Protein AF-A0A7R9FU48-F1 (afdb_monomer_lite)

InterPro domains:
  IPR013881 Pre-mRNA-splicing factor 3 domain [PF08572] (75-166)
  IPR027104 U4/U6 small nuclear ribonucleoprotein Prp3 [PTHR14212] (12-165)

Sequence (167 aa):
TQLQSRFGEGPAMPKEPVQQLILDEHGRTLDLSGKEVTLVQHMPELKANIRAKKREQFTKKLHDKSGESSAEAAFYDSRIGARNPLRQHRGFHFHEKGKFQQMAAQMRMKAQLERVQSEIAQLARKTGISSSAGLATITMKKGEQAKVLDIIPDVEWWDTRILTAQQ

pLDDT: mean 73.19, std 14.6, range [41.69, 97.56]

Foldseek 3Di:
DDDDDDDDDDDDDPPDPDQDWDADPVRFTAGPVRDGDDDPDDDDDDVVVVVVVVVVVVVVVVVVVVVPPDPVVVPDDPVPPPPPPPDPDDDDDDDPPCPVVVVVVVVVVVVVVVVVLVVLCVVCVVVVVNVVSVVVVVVVVCPVVVVVVVPPDPDDPVCVVVVVVVD

Structure (mmCIF, N/CA/C/O backbone):
data_AF-A0A7R9FU48-F1
#
_entry.id   AF-A0A7R9FU48-F1
#
loop_
_atom_site.group_PDB
_atom_site.id
_atom_site.type_symbol
_atom_site.label_atom_id
_atom_site.label_alt_id
_atom_site.label_comp_id
_atom_site.label_asym_id
_atom_site.label_entity_id
_atom_site.label_seq_id
_atom_site.pdbx_PDB_ins_code
_atom_site.Cartn_x
_atom_site.Cartn_y
_atom_site.Cartn_z
_atom_site.occupancy
_atom_site.B_iso_or_equiv
_atom_site.auth_seq_id
_atom_site.auth_comp_id
_atom_site.auth_asym_id
_atom_site.auth_atom_id
_atom_site.pdbx_PDB_model_num
ATOM 1 N N . THR A 1 1 ? 0.199 42.367 14.669 1.00 45.06 1 THR A N 1
ATOM 2 C CA . THR A 1 1 ? -0.735 41.239 14.870 1.00 45.06 1 THR A CA 1
ATOM 3 C C . THR A 1 1 ? 0.056 40.036 15.340 1.00 45.06 1 THR A C 1
ATOM 5 O O . THR A 1 1 ? 0.729 39.419 14.529 1.00 45.06 1 THR A O 1
ATOM 8 N N . GLN A 1 2 ? 0.092 39.771 16.648 1.00 41.69 2 GLN A N 1
ATOM 9 C CA . GLN A 1 2 ? 0.940 38.731 17.241 1.00 41.69 2 GLN A CA 1
ATOM 10 C C . GLN A 1 2 ? 0.046 37.612 17.791 1.00 41.69 2 GLN A C 1
ATOM 12 O O . GLN A 1 2 ? -0.731 37.831 18.715 1.00 41.69 2 GLN A O 1
ATOM 17 N N . LEU A 1 3 ? 0.111 36.436 17.165 1.00 47.25 3 LEU A N 1
ATOM 18 C CA . LEU A 1 3 ? -0.638 35.238 17.548 1.00 47.25 3 LEU A CA 1
ATOM 19 C C . LEU A 1 3 ? 0.108 34.515 18.674 1.00 47.25 3 LEU A C 1
ATOM 21 O O . LEU A 1 3 ? 1.165 33.929 18.452 1.00 47.25 3 LEU A O 1
ATOM 25 N N . GLN A 1 4 ? -0.443 34.566 19.887 1.00 50.50 4 GLN A N 1
ATOM 26 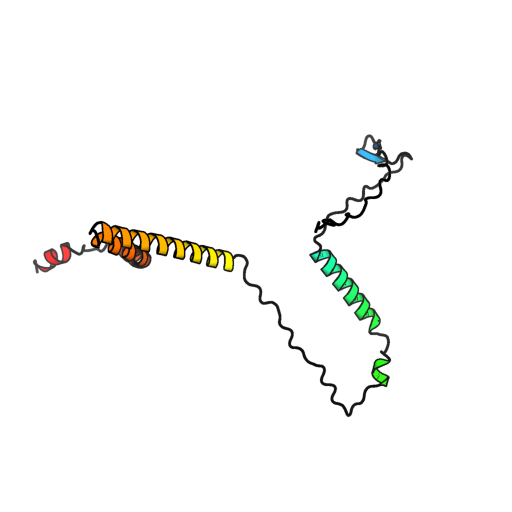C CA . GLN A 1 4 ? 0.020 33.752 21.007 1.00 50.50 4 GLN A CA 1
ATOM 27 C C . GLN A 1 4 ? -0.527 32.327 20.877 1.00 50.50 4 GLN A C 1
ATOM 29 O O . GLN A 1 4 ? -1.733 32.086 20.881 1.00 50.50 4 GLN A O 1
ATOM 34 N N . SER A 1 5 ? 0.402 31.386 20.770 1.00 53.38 5 SER A N 1
ATOM 35 C CA . SER A 1 5 ? 0.180 29.946 20.792 1.00 53.38 5 SER A CA 1
ATOM 36 C C . SER A 1 5 ? -0.235 29.497 22.200 1.00 53.38 5 SER A C 1
ATOM 38 O O . SER A 1 5 ? 0.587 29.472 23.117 1.00 53.38 5 SER A O 1
ATOM 40 N N . ARG A 1 6 ? -1.501 29.103 22.369 1.00 55.81 6 ARG A N 1
ATOM 41 C CA . ARG A 1 6 ? -1.985 28.390 23.558 1.00 55.81 6 ARG A CA 1
ATOM 42 C C . ARG A 1 6 ? -1.774 26.887 23.376 1.00 55.81 6 ARG A C 1
ATOM 44 O O . ARG A 1 6 ? -2.654 26.199 22.866 1.00 55.81 6 ARG A O 1
ATOM 51 N N . PHE A 1 7 ? -0.621 26.374 23.798 1.00 46.06 7 PHE A N 1
ATOM 52 C CA . PHE A 1 7 ? -0.489 24.942 24.063 1.00 46.06 7 PHE A CA 1
ATOM 53 C C . PHE A 1 7 ? -1.122 24.644 25.423 1.00 46.06 7 PHE A C 1
ATOM 55 O O . PHE A 1 7 ? -0.793 25.280 26.422 1.00 46.06 7 PHE A O 1
ATOM 62 N N . GLY A 1 8 ? -2.094 23.732 25.420 1.00 46.81 8 GLY A N 1
ATOM 63 C CA . GLY A 1 8 ? -2.827 23.308 26.605 1.00 46.81 8 GLY A CA 1
ATOM 64 C C . GLY A 1 8 ? -1.914 22.624 27.617 1.00 46.81 8 GLY A C 1
ATOM 65 O O . GLY A 1 8 ? -1.154 21.719 27.281 1.00 46.81 8 GLY A O 1
ATOM 66 N N . GLU A 1 9 ? -2.023 23.081 28.855 1.00 49.34 9 GLU A N 1
ATOM 67 C CA . GLU A 1 9 ? -1.417 22.504 30.045 1.00 49.34 9 GLU A 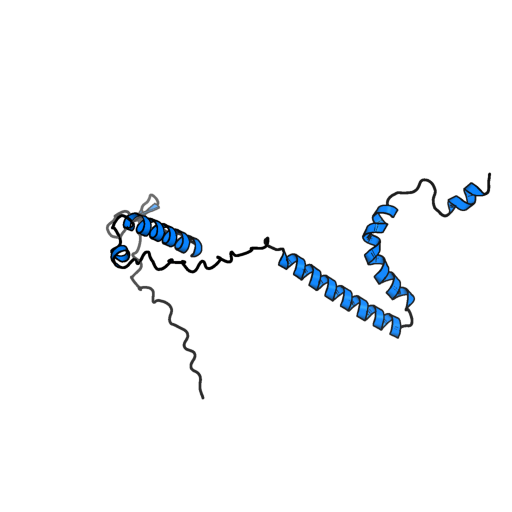CA 1
ATOM 68 C C . GLU A 1 9 ? -1.985 21.091 30.258 1.00 49.34 9 GLU A C 1
ATOM 70 O O . GLU A 1 9 ? -3.198 20.897 30.375 1.00 49.34 9 GLU A O 1
ATOM 75 N N . GLY A 1 10 ? -1.114 20.079 30.209 1.00 54.84 10 GLY A N 1
ATOM 76 C CA . GLY A 1 10 ? -1.480 18.706 30.558 1.00 54.84 10 GLY A CA 1
ATOM 77 C C . GLY A 1 10 ? -1.872 18.604 32.038 1.00 54.84 10 GLY A C 1
ATOM 78 O O . GLY A 1 10 ? -1.499 19.472 32.826 1.00 54.84 10 GLY A O 1
ATOM 79 N N . PRO A 1 11 ? -2.621 17.564 32.446 1.00 57.06 11 PRO A N 1
ATOM 80 C CA . PRO A 1 11 ? -3.070 17.431 33.826 1.00 57.06 11 PRO A CA 1
ATOM 81 C C . PRO A 1 11 ? -1.870 17.391 34.780 1.00 57.06 11 PRO A C 1
ATOM 83 O O . PRO A 1 11 ? -0.988 16.539 34.651 1.00 57.06 11 PRO A O 1
ATOM 86 N N . ALA A 1 12 ? -1.845 18.329 35.727 1.00 56.16 12 ALA A N 1
ATOM 87 C CA . ALA A 1 12 ? -0.859 18.382 36.793 1.00 56.16 12 ALA A CA 1
ATOM 88 C C . ALA A 1 12 ? -0.937 17.100 37.637 1.00 56.16 12 ALA A C 1
ATOM 90 O O . ALA A 1 12 ? -1.965 16.803 38.246 1.00 56.16 12 ALA A O 1
ATOM 91 N N . MET A 1 13 ? 0.153 16.333 37.657 1.00 56.69 13 MET A N 1
ATOM 92 C CA . MET A 1 13 ? 0.297 15.185 38.550 1.00 56.69 13 MET A CA 1
ATOM 93 C C . MET A 1 13 ? 0.393 15.695 39.999 1.00 56.69 13 MET A C 1
ATOM 95 O O . MET A 1 13 ? 1.186 16.611 40.248 1.00 56.69 13 MET A O 1
ATOM 99 N N . PRO A 1 14 ? -0.362 15.131 40.959 1.00 55.22 14 PRO A N 1
ATOM 100 C CA . PRO A 1 14 ? -0.185 15.461 42.366 1.00 55.22 14 PRO A CA 1
ATOM 101 C C . PRO A 1 14 ? 1.242 15.088 42.792 1.00 55.22 14 PRO A C 1
ATOM 103 O O . PRO A 1 14 ? 1.661 13.939 42.675 1.00 55.22 14 PRO A O 1
ATOM 106 N N . LYS A 1 15 ? 2.009 16.085 43.248 1.00 55.94 15 LYS A N 1
ATOM 107 C CA . LYS A 1 15 ? 3.349 15.914 43.828 1.00 55.94 15 LYS A CA 1
ATOM 108 C C . LYS A 1 15 ? 3.226 15.459 45.283 1.00 55.94 15 LYS A C 1
ATOM 110 O O . LYS A 1 15 ? 3.670 16.159 46.190 1.00 55.94 15 LYS A O 1
ATOM 115 N N . GLU A 1 16 ? 2.575 14.326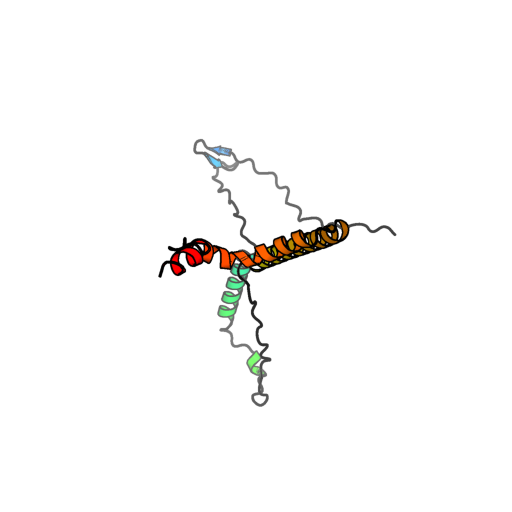 45.515 1.00 58.38 16 GLU A N 1
ATOM 116 C CA . GLU A 1 16 ? 2.672 13.676 46.819 1.00 58.38 16 GLU A CA 1
ATOM 117 C C . GLU A 1 16 ? 4.101 13.133 46.980 1.00 58.38 16 GLU A C 1
ATOM 119 O O . GLU A 1 16 ? 4.667 12.608 46.012 1.00 58.38 16 GLU A O 1
ATOM 124 N N . PRO A 1 17 ? 4.740 13.318 48.150 1.00 57.78 17 PRO A N 1
ATOM 125 C CA . PRO A 1 17 ? 6.076 12.794 48.381 1.00 57.78 17 PRO A CA 1
ATOM 126 C C . PRO A 1 17 ? 6.037 11.277 48.204 1.00 57.78 17 PRO A C 1
ATOM 128 O O . PRO A 1 17 ? 5.230 10.597 48.834 1.00 57.78 17 PRO A O 1
ATOM 131 N N . VAL A 1 18 ? 6.895 10.755 47.324 1.00 57.31 18 VAL A N 1
ATOM 132 C CA . VAL A 1 18 ? 7.032 9.312 47.114 1.00 57.31 18 VAL A CA 1
ATOM 133 C C . VAL A 1 18 ? 7.367 8.662 48.455 1.00 57.31 18 VAL A C 1
ATOM 135 O O . VAL A 1 18 ? 8.416 8.922 49.045 1.00 57.31 18 VAL A O 1
ATOM 138 N N . GLN A 1 19 ? 6.426 7.876 48.972 1.00 62.41 19 GLN A N 1
ATOM 139 C CA . GLN A 1 19 ? 6.570 7.196 50.250 1.00 62.41 19 GLN A CA 1
ATOM 140 C C . GLN A 1 19 ? 7.760 6.236 50.133 1.00 62.41 19 GLN A C 1
ATOM 142 O O . GLN A 1 19 ? 7.811 5.414 49.218 1.00 62.41 19 GLN A O 1
ATOM 147 N N . GLN A 1 20 ? 8.768 6.406 50.990 1.00 61.59 20 GLN A N 1
ATOM 148 C CA . GLN A 1 20 ? 9.985 5.597 50.953 1.00 61.59 20 GLN A CA 1
ATOM 149 C C . GLN A 1 20 ? 9.629 4.155 51.336 1.00 61.59 20 GLN A C 1
ATOM 151 O O . GLN A 1 20 ? 9.299 3.890 52.489 1.00 61.59 20 GLN A O 1
ATOM 156 N N . LEU A 1 21 ? 9.660 3.238 50.365 1.00 67.19 21 LEU A N 1
ATOM 157 C CA . LEU A 1 21 ? 9.407 1.815 50.596 1.00 67.19 21 L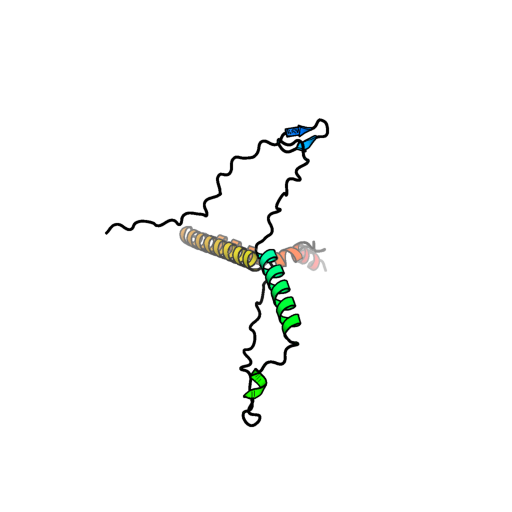EU A CA 1
ATOM 158 C C . LEU A 1 21 ? 10.686 1.135 51.096 1.00 67.19 21 LEU A C 1
ATOM 160 O O . LEU A 1 21 ? 11.748 1.292 50.494 1.00 67.19 21 LEU A O 1
ATOM 164 N N . ILE A 1 22 ? 10.574 0.358 52.171 1.00 68.50 22 ILE A N 1
ATOM 165 C CA . ILE A 1 22 ? 11.675 -0.426 52.746 1.00 68.50 22 ILE A CA 1
ATOM 166 C C . ILE A 1 22 ? 11.491 -1.883 52.304 1.00 68.50 22 ILE A C 1
ATOM 168 O O . ILE A 1 22 ? 10.380 -2.408 52.365 1.00 68.50 22 ILE A O 1
ATOM 172 N N . LEU A 1 23 ? 12.554 -2.537 51.827 1.00 67.69 23 LEU A N 1
ATOM 173 C CA . LEU A 1 23 ? 12.516 -3.957 51.460 1.00 67.69 23 LEU A CA 1
ATOM 174 C C . LEU A 1 23 ? 12.984 -4.820 52.640 1.00 67.69 23 LEU A C 1
ATOM 176 O O . LEU A 1 23 ? 14.053 -4.574 53.194 1.00 67.69 23 LEU A O 1
ATOM 180 N N . ASP A 1 24 ? 12.184 -5.825 52.998 1.00 71.44 24 ASP A N 1
ATOM 181 C CA . ASP A 1 24 ? 12.529 -6.873 53.975 1.00 71.44 24 ASP A CA 1
ATOM 182 C C . ASP A 1 24 ? 13.577 -7.859 53.402 1.00 71.44 24 ASP A C 1
ATOM 184 O O . ASP A 1 24 ? 13.763 -7.922 52.184 1.00 71.44 24 ASP A O 1
ATOM 188 N N . GLU A 1 25 ? 14.211 -8.692 54.240 1.00 77.38 25 GLU A N 1
ATOM 189 C CA . GLU A 1 25 ? 15.199 -9.723 53.833 1.00 77.38 25 GLU A CA 1
ATOM 190 C C . GLU A 1 25 ? 14.635 -10.729 52.809 1.00 77.38 25 GLU A C 1
ATOM 192 O O . GLU A 1 25 ? 15.370 -11.363 52.054 1.00 77.38 25 GLU A O 1
ATOM 197 N N . HIS A 1 26 ? 13.306 -10.827 52.740 1.00 74.38 26 HIS A N 1
ATOM 198 C CA . HIS A 1 26 ? 12.549 -11.665 51.810 1.00 74.38 26 HIS A CA 1
ATOM 199 C C . HIS A 1 26 ? 12.095 -10.913 50.539 1.00 74.38 26 HIS A C 1
ATOM 201 O O . HIS A 1 26 ? 11.299 -11.439 49.763 1.00 74.38 26 HIS A O 1
ATOM 207 N N . GLY A 1 27 ? 12.551 -9.672 50.326 1.00 71.19 27 GLY A N 1
ATOM 208 C CA . GLY A 1 27 ? 12.271 -8.875 49.125 1.00 71.19 27 GLY A CA 1
ATOM 209 C C . GLY A 1 27 ? 10.855 -8.292 49.036 1.00 71.19 27 GLY A C 1
ATOM 210 O O . GLY A 1 27 ? 10.427 -7.895 47.952 1.00 71.19 27 GLY A O 1
ATOM 211 N N . ARG A 1 28 ? 10.112 -8.237 50.149 1.00 73.75 28 ARG A N 1
ATOM 212 C CA . ARG A 1 28 ? 8.750 -7.674 50.210 1.00 73.75 28 ARG A CA 1
ATOM 213 C C . ARG A 1 28 ? 8.783 -6.179 50.517 1.00 73.75 28 ARG A C 1
ATOM 215 O O . ARG A 1 28 ? 9.585 -5.737 51.335 1.00 73.75 28 ARG A O 1
ATOM 222 N N . THR A 1 29 ? 7.896 -5.415 49.884 1.00 76.62 29 THR A N 1
ATOM 223 C CA . THR A 1 29 ? 7.761 -3.965 50.074 1.00 76.62 29 THR A CA 1
ATOM 224 C C . THR A 1 29 ? 6.957 -3.647 51.336 1.00 76.62 29 THR A C 1
ATOM 226 O O . THR A 1 29 ? 5.760 -3.929 51.399 1.00 76.62 29 THR A O 1
ATOM 229 N N . LEU A 1 30 ? 7.606 -3.046 52.336 1.00 75.12 30 LEU A N 1
ATOM 230 C CA . LEU A 1 30 ? 6.993 -2.583 53.582 1.00 75.12 30 LEU A CA 1
ATOM 231 C C . LEU A 1 30 ? 6.863 -1.048 53.594 1.00 75.12 30 LEU A C 1
ATOM 233 O O . LEU A 1 30 ? 7.745 -0.332 53.112 1.00 75.12 30 LEU A O 1
ATOM 237 N N . ASP A 1 31 ? 5.766 -0.543 54.161 1.00 74.12 31 ASP A N 1
ATOM 238 C CA . ASP A 1 31 ? 5.606 0.874 54.529 1.00 74.12 31 ASP A CA 1
ATOM 239 C C . ASP A 1 31 ? 6.482 1.227 55.751 1.00 74.12 31 ASP A C 1
ATOM 241 O O . ASP A 1 31 ? 6.936 0.339 56.474 1.00 74.12 31 ASP A O 1
ATOM 245 N N . LEU A 1 32 ? 6.641 2.517 56.063 1.00 73.00 32 LEU A N 1
ATOM 246 C CA . LEU A 1 32 ? 7.312 3.032 57.270 1.00 73.00 32 LEU A CA 1
ATOM 247 C C . LEU A 1 32 ? 6.723 2.464 58.579 1.00 73.00 32 LEU A C 1
ATOM 249 O O . LEU A 1 32 ? 7.391 2.436 59.608 1.00 73.00 32 LEU A O 1
ATOM 253 N N . SER A 1 33 ? 5.477 1.983 58.538 1.00 74.50 33 SER A N 1
ATOM 254 C CA . SER A 1 33 ? 4.798 1.283 59.636 1.00 74.50 33 SER A CA 1
ATOM 255 C C . SER A 1 33 ? 5.125 -0.225 59.718 1.00 74.50 33 SER A C 1
ATOM 257 O O . SER A 1 33 ? 4.519 -0.923 60.533 1.00 74.50 33 SER A O 1
ATOM 259 N N . GLY A 1 34 ? 6.005 -0.759 58.863 1.00 69.50 34 GLY A N 1
ATOM 260 C CA . GLY A 1 34 ? 6.352 -2.185 58.803 1.00 69.50 34 GLY A CA 1
ATOM 261 C C . GLY A 1 34 ? 5.249 -3.087 58.235 1.00 69.50 34 GLY A C 1
ATOM 262 O O . GLY A 1 34 ? 5.304 -4.304 58.395 1.00 69.50 34 GLY A O 1
ATOM 263 N N . LYS A 1 35 ? 4.223 -2.510 57.597 1.00 75.88 35 LYS A N 1
ATOM 264 C CA . LYS A 1 35 ? 3.115 -3.254 56.979 1.00 75.88 35 LYS A CA 1
ATOM 265 C C . LYS A 1 35 ? 3.398 -3.516 55.508 1.00 75.88 35 LYS A C 1
ATOM 267 O O . LYS A 1 35 ? 3.882 -2.632 54.809 1.00 75.88 35 LYS A O 1
ATOM 272 N N . GLU A 1 36 ? 3.053 -4.712 55.050 1.00 75.38 36 GLU A N 1
ATOM 273 C CA . GLU A 1 36 ? 3.204 -5.126 53.656 1.00 75.38 36 GLU A CA 1
ATOM 274 C C . GLU A 1 36 ? 2.296 -4.301 52.734 1.00 75.38 36 GLU A C 1
ATOM 276 O O . GLU A 1 36 ? 1.079 -4.251 52.920 1.00 75.38 36 GLU A O 1
ATOM 281 N N . VAL A 1 37 ? 2.900 -3.639 51.744 1.00 74.12 37 VAL A N 1
ATOM 282 C CA . VAL A 1 37 ? 2.199 -2.840 50.736 1.00 74.12 37 VAL A CA 1
ATOM 283 C C . VAL A 1 37 ? 2.309 -3.541 49.394 1.00 74.12 37 VAL A C 1
ATOM 285 O O . VAL A 1 37 ? 3.398 -3.677 48.839 1.00 74.12 37 VAL A O 1
ATOM 288 N N . THR A 1 38 ? 1.171 -3.943 48.831 1.00 73.88 38 THR A N 1
ATOM 289 C CA . THR A 1 38 ? 1.101 -4.446 47.456 1.00 73.88 38 THR A CA 1
ATOM 290 C C . THR A 1 38 ? 1.178 -3.275 46.480 1.00 73.88 38 THR A C 1
ATOM 292 O O . THR A 1 38 ? 0.225 -2.498 46.366 1.00 73.88 38 THR A O 1
ATOM 295 N N . LEU A 1 39 ? 2.289 -3.146 45.753 1.00 71.19 39 LEU A N 1
ATOM 296 C CA . LEU A 1 39 ? 2.413 -2.156 44.687 1.00 71.19 39 LEU A CA 1
ATOM 297 C C . LEU A 1 39 ? 1.467 -2.529 43.537 1.00 71.19 39 LEU A C 1
ATOM 299 O O . LEU A 1 39 ? 1.741 -3.444 42.761 1.00 71.19 39 LEU A O 1
ATOM 303 N N . VAL A 1 40 ? 0.329 -1.836 43.432 1.00 74.88 40 VAL A N 1
ATOM 304 C CA . VAL A 1 40 ? -0.641 -2.075 42.356 1.00 74.88 40 VAL A CA 1
ATOM 305 C C . VAL A 1 40 ? -0.043 -1.582 41.041 1.00 74.88 40 VAL A C 1
ATOM 307 O O . VAL A 1 40 ? -0.105 -0.401 40.702 1.00 74.88 40 VAL A O 1
ATOM 310 N N . GLN A 1 41 ? 0.553 -2.498 40.282 1.00 74.31 41 GLN A N 1
ATOM 311 C CA . GLN A 1 41 ? 1.072 -2.201 38.957 1.00 74.31 41 GLN A CA 1
ATOM 312 C C . GLN A 1 41 ? -0.094 -2.098 37.967 1.00 74.31 41 GLN A C 1
ATOM 314 O O . GLN A 1 41 ? -0.667 -3.099 37.536 1.00 74.31 41 GLN A O 1
ATOM 319 N N . HIS A 1 42 ? -0.457 -0.873 37.589 1.00 77.88 42 HIS A N 1
ATOM 320 C CA . HIS A 1 42 ? -1.477 -0.658 36.569 1.00 77.88 42 HIS A CA 1
ATOM 321 C C . HIS A 1 42 ? -0.912 -0.989 35.180 1.00 77.88 42 HIS A C 1
ATOM 323 O O . HIS A 1 42 ? -0.086 -0.256 34.633 1.00 77.88 42 HIS A O 1
ATOM 329 N N . MET A 1 43 ? -1.383 -2.080 34.577 1.00 78.75 43 MET A N 1
ATOM 330 C CA . MET A 1 43 ? -1.059 -2.414 33.190 1.00 78.75 43 MET A CA 1
ATOM 331 C C . MET A 1 43 ? -1.755 -1.428 32.235 1.00 78.75 43 MET A C 1
ATOM 333 O O . MET A 1 43 ? -2.960 -1.198 32.357 1.00 78.75 43 MET A O 1
ATOM 337 N N . PRO A 1 44 ? -1.043 -0.813 31.277 1.00 78.62 44 PRO A N 1
ATOM 338 C CA . PRO A 1 44 ? -1.677 0.053 30.294 1.00 78.62 44 PRO A CA 1
ATOM 339 C C . PRO A 1 44 ? -2.526 -0.777 29.319 1.00 78.62 44 PRO A C 1
ATOM 341 O O . PRO A 1 44 ? -2.005 -1.567 28.536 1.00 78.62 44 PRO A O 1
ATOM 344 N N . GLU A 1 45 ? -3.844 -0.574 29.332 1.00 82.94 45 GLU A N 1
ATOM 345 C CA . GLU A 1 45 ? -4.756 -1.153 28.340 1.00 82.94 45 GLU A CA 1
ATOM 346 C C . GLU A 1 45 ? -4.985 -0.192 27.160 1.00 82.94 45 GLU A C 1
ATOM 348 O O . GLU A 1 45 ? -5.072 1.030 27.324 1.00 82.94 45 GLU A O 1
ATOM 353 N N . LEU A 1 46 ? -5.151 -0.729 25.943 1.00 76.94 46 LEU A N 1
ATOM 354 C CA . LEU A 1 46 ? -5.544 0.086 24.790 1.00 76.94 46 LEU A CA 1
ATOM 355 C C . LEU A 1 46 ? -6.927 0.714 25.019 1.00 76.94 46 LEU A C 1
ATOM 357 O O . LEU A 1 46 ? -7.884 0.038 25.395 1.00 76.94 46 LEU A O 1
ATOM 361 N N . LYS A 1 47 ? -7.083 1.997 24.663 1.00 83.69 47 LYS A N 1
ATOM 362 C CA . LYS A 1 47 ? -8.369 2.726 24.752 1.00 83.69 47 LYS A CA 1
ATOM 363 C C . LYS A 1 47 ? -9.530 2.019 24.032 1.00 83.69 47 LYS A C 1
ATOM 365 O O . LYS A 1 47 ? -10.687 2.248 24.385 1.00 83.69 47 LYS A O 1
ATOM 370 N N . ALA A 1 48 ? -9.243 1.176 23.037 1.00 76.75 48 ALA A N 1
ATOM 371 C CA . ALA A 1 48 ? -10.231 0.322 22.378 1.00 76.75 48 ALA A CA 1
ATOM 372 C C . ALA A 1 48 ? -10.893 -0.665 23.360 1.00 76.75 48 ALA A C 1
ATOM 374 O O . ALA A 1 48 ? -12.120 -0.753 23.384 1.00 76.75 48 ALA A O 1
ATOM 375 N N . ASN A 1 49 ? -10.105 -1.307 24.227 1.00 79.69 49 ASN A N 1
ATOM 376 C CA . ASN A 1 49 ? -10.580 -2.259 25.234 1.00 79.69 49 ASN A CA 1
ATOM 377 C C . ASN A 1 49 ? -11.405 -1.546 26.313 1.00 79.69 49 ASN A C 1
ATOM 379 O O . ASN A 1 49 ? -12.499 -1.991 26.651 1.00 79.69 49 ASN A O 1
ATOM 383 N N . ILE A 1 50 ? -10.960 -0.363 26.754 1.00 83.50 50 ILE A N 1
ATOM 384 C CA . ILE A 1 50 ? -11.707 0.483 27.702 1.00 83.50 50 ILE A CA 1
ATOM 385 C C . ILE A 1 50 ? -13.080 0.870 27.124 1.00 83.50 50 ILE A C 1
ATOM 387 O O . ILE A 1 50 ? -14.099 0.808 27.815 1.00 83.50 50 ILE A O 1
ATOM 391 N N . ARG A 1 51 ? -13.138 1.248 25.838 1.00 80.06 51 ARG A N 1
ATOM 392 C CA . ARG A 1 51 ? -14.399 1.581 25.151 1.00 80.06 51 ARG A CA 1
ATOM 393 C C . ARG A 1 51 ? -15.300 0.360 24.963 1.00 80.06 51 ARG A C 1
ATOM 395 O O . ARG A 1 51 ? -16.514 0.510 25.079 1.00 80.06 51 ARG A O 1
ATOM 402 N N . ALA A 1 52 ? -14.736 -0.814 24.683 1.00 85.25 52 ALA A N 1
ATOM 403 C CA . ALA A 1 52 ? -15.486 -2.066 24.596 1.00 85.25 52 ALA A CA 1
ATOM 404 C C . ALA A 1 52 ? -16.110 -2.431 25.953 1.00 85.25 52 ALA A C 1
ATOM 406 O O . ALA A 1 52 ? -17.330 -2.545 26.044 1.00 85.25 52 ALA A O 1
ATOM 407 N N . LYS A 1 53 ? -15.309 -2.438 27.027 1.00 83.94 53 LYS A N 1
ATOM 408 C CA . LYS A 1 53 ? -15.763 -2.702 28.401 1.00 83.94 53 LYS A CA 1
ATOM 409 C C . LYS A 1 53 ? -16.829 -1.708 28.865 1.00 83.94 53 LYS A C 1
ATOM 411 O O . LYS A 1 53 ? -17.841 -2.103 29.437 1.00 83.94 53 LYS A O 1
ATOM 416 N N . LYS A 1 54 ? -16.661 -0.412 28.571 1.00 84.12 54 LYS A N 1
ATOM 417 C CA . LYS A 1 54 ? -17.668 0.614 28.897 1.00 84.12 54 LYS A CA 1
ATOM 418 C C . LYS A 1 54 ? -18.972 0.409 28.122 1.00 84.12 54 LYS A C 1
ATOM 420 O O . LYS A 1 54 ? -20.044 0.631 28.680 1.00 84.12 54 LYS A O 1
ATOM 425 N N . ARG A 1 55 ? -18.897 -0.024 26.857 1.00 82.19 55 ARG A N 1
ATOM 426 C CA . ARG A 1 55 ? -20.081 -0.347 26.049 1.00 82.19 55 ARG A CA 1
ATOM 427 C C . ARG A 1 55 ? -20.822 -1.552 26.619 1.00 82.19 55 ARG A C 1
ATOM 429 O O . ARG A 1 55 ? -22.027 -1.457 26.787 1.00 82.19 55 ARG A O 1
ATOM 436 N N . GLU A 1 56 ? -20.121 -2.622 26.980 1.00 78.50 56 GLU A N 1
ATOM 437 C CA . GLU A 1 56 ? -20.719 -3.811 27.608 1.00 78.50 56 GLU A CA 1
ATOM 438 C C . GLU A 1 56 ? -21.356 -3.508 28.969 1.00 78.50 56 GLU A C 1
ATOM 440 O O . GLU A 1 56 ? -22.441 -3.987 29.285 1.00 78.50 56 GLU A O 1
ATOM 445 N N . GLN A 1 57 ? -20.710 -2.674 29.785 1.00 81.25 57 GLN A N 1
ATOM 446 C CA . GLN A 1 57 ? -21.297 -2.218 31.046 1.00 81.25 57 GLN A CA 1
ATOM 447 C C . GLN A 1 57 ? -22.562 -1.384 30.811 1.00 81.25 57 GLN A C 1
ATOM 449 O O . GLN A 1 57 ? -23.520 -1.491 31.572 1.00 81.25 57 GLN A O 1
ATOM 454 N N . PHE A 1 58 ? -22.581 -0.557 29.764 1.00 74.19 58 PHE A N 1
ATOM 455 C CA . PHE A 1 58 ? -23.746 0.249 29.412 1.00 74.19 58 PHE A CA 1
ATOM 456 C C . PHE A 1 58 ? -24.894 -0.601 28.849 1.00 74.19 58 PHE A C 1
ATOM 458 O O . PHE A 1 58 ? -26.040 -0.392 29.235 1.00 74.19 58 PHE A O 1
ATOM 465 N N . THR A 1 59 ? -24.606 -1.596 28.003 1.00 73.62 59 THR A N 1
ATOM 466 C CA . THR A 1 59 ? -25.629 -2.517 27.483 1.00 73.62 59 THR A CA 1
ATOM 467 C C . THR A 1 59 ? -26.240 -3.362 28.595 1.00 73.62 59 THR A C 1
ATOM 469 O O . THR A 1 59 ? -27.460 -3.487 28.636 1.00 73.62 59 THR A O 1
ATOM 472 N N . LYS A 1 60 ? -25.431 -3.871 29.537 1.00 73.19 60 LYS A N 1
ATOM 473 C CA . LYS A 1 60 ? -25.932 -4.596 30.717 1.00 73.19 60 LYS A CA 1
ATOM 474 C C . LYS A 1 60 ? -26.860 -3.727 31.571 1.00 73.19 60 LYS A C 1
ATOM 476 O O . LYS A 1 60 ? -27.948 -4.170 31.911 1.00 73.19 60 LYS A O 1
ATOM 481 N N . LYS A 1 61 ? -26.482 -2.470 31.840 1.00 72.44 61 LYS A N 1
ATOM 482 C CA . LYS A 1 61 ? -27.324 -1.519 32.593 1.00 72.44 61 LYS A CA 1
ATOM 483 C C . LYS A 1 61 ? -28.634 -1.162 31.885 1.00 72.44 61 LYS A C 1
ATOM 485 O O . LYS A 1 61 ? -29.625 -0.905 32.555 1.00 72.44 61 LYS A O 1
ATOM 490 N N . LEU A 1 62 ? -28.642 -1.105 30.552 1.00 66.56 62 LEU A N 1
ATOM 491 C CA . LEU A 1 62 ? -29.870 -0.875 29.784 1.00 66.56 62 LEU A CA 1
ATOM 492 C C . LEU A 1 62 ? -30.800 -2.093 29.796 1.00 66.56 62 LEU A C 1
ATOM 494 O O . LEU A 1 62 ? -32.009 -1.914 29.878 1.00 66.56 62 LEU A O 1
ATOM 498 N N . HIS A 1 63 ? -30.246 -3.307 29.752 1.00 64.81 63 HIS A N 1
ATOM 499 C CA . HIS A 1 63 ? -31.024 -4.548 29.823 1.00 64.81 63 HIS A CA 1
ATOM 500 C C . HIS A 1 63 ? -31.703 -4.738 31.188 1.00 64.81 63 HIS A C 1
ATOM 502 O O . HIS A 1 63 ? -32.824 -5.223 31.259 1.00 64.81 63 HIS A O 1
ATOM 508 N N . ASP A 1 64 ? -31.047 -4.309 32.266 1.00 60.22 64 ASP A N 1
ATOM 509 C CA . ASP A 1 64 ? -31.601 -4.373 33.628 1.00 60.22 64 ASP A CA 1
ATOM 510 C C . ASP A 1 64 ? -32.748 -3.364 33.845 1.00 60.22 64 ASP A C 1
ATOM 512 O O . ASP A 1 64 ? -33.601 -3.520 34.712 1.00 60.22 64 ASP A O 1
ATOM 516 N N . LYS A 1 65 ? -32.795 -2.312 33.020 1.00 58.69 65 LYS A N 1
ATOM 517 C CA . LYS A 1 65 ? -33.726 -1.184 33.147 1.00 58.69 65 LYS A CA 1
ATOM 518 C C . LYS A 1 65 ? -34.928 -1.267 32.201 1.00 58.69 65 LYS A C 1
ATOM 520 O O . LYS A 1 65 ? -35.844 -0.462 32.308 1.00 58.69 65 LYS A O 1
ATOM 525 N N . SER A 1 66 ? -34.964 -2.254 31.303 1.00 53.91 66 SER A N 1
ATOM 526 C CA . SER A 1 66 ? -36.116 -2.514 30.427 1.00 53.91 66 SER A CA 1
ATOM 527 C C . SER A 1 66 ? -37.278 -3.250 31.115 1.00 53.91 66 SER A C 1
ATOM 529 O O . SER A 1 66 ? -38.266 -3.551 30.453 1.00 53.91 66 SER A O 1
ATOM 531 N N . GLY A 1 67 ? -37.177 -3.549 32.417 1.00 52.34 67 GLY A N 1
ATOM 532 C CA . GLY A 1 67 ? -38.268 -4.128 33.216 1.00 52.34 67 GLY A CA 1
ATOM 533 C C . GLY A 1 67 ? -39.277 -3.108 33.761 1.00 52.34 67 GLY A C 1
ATOM 534 O O . GLY A 1 67 ? -40.344 -3.498 34.227 1.00 52.34 67 GLY A O 1
ATOM 535 N N . GLU A 1 68 ? -38.977 -1.809 33.694 1.00 51.31 68 GLU A N 1
ATOM 536 C CA . GLU A 1 68 ? -39.883 -0.750 34.138 1.00 51.31 68 GLU A CA 1
ATOM 537 C C . GLU A 1 68 ? -40.657 -0.227 32.919 1.00 51.31 68 GLU A C 1
ATOM 539 O O . GLU A 1 68 ? -40.093 0.404 32.024 1.00 51.31 68 GLU A O 1
ATOM 544 N N . SER A 1 69 ? -41.943 -0.585 32.843 1.00 50.16 69 SER A N 1
ATOM 545 C CA . SER A 1 69 ? -42.878 -0.223 31.771 1.00 50.16 69 SER A CA 1
ATOM 546 C C . SER A 1 69 ? -42.809 1.276 31.464 1.00 50.16 69 SER A C 1
ATOM 548 O O . SER A 1 69 ? -43.357 2.097 32.199 1.00 50.16 69 SER A O 1
ATOM 550 N N . SER A 1 70 ? -42.133 1.620 30.366 1.00 52.47 70 SER A N 1
ATOM 551 C CA . SER A 1 70 ? -41.935 2.993 29.911 1.00 52.47 70 SER A CA 1
ATOM 552 C C . SER A 1 70 ? -43.286 3.693 29.732 1.00 52.47 70 SER A C 1
ATOM 554 O O . SER A 1 70 ? -44.114 3.270 28.923 1.00 52.47 70 SER A O 1
ATOM 556 N N . ALA A 1 71 ? -43.495 4.800 30.451 1.00 58.50 71 ALA A N 1
ATOM 557 C CA . ALA A 1 71 ? -44.653 5.693 30.317 1.00 58.50 71 ALA A CA 1
ATOM 558 C C . ALA A 1 71 ? -44.834 6.264 28.889 1.00 58.50 71 ALA A C 1
ATOM 560 O O . ALA A 1 71 ? -45.825 6.921 28.585 1.00 58.50 71 ALA A O 1
ATOM 561 N N . GLU A 1 72 ? -43.895 5.979 27.991 1.00 56.62 72 GLU A N 1
ATOM 562 C CA . GLU A 1 72 ? -43.917 6.278 26.562 1.00 56.62 72 GLU A CA 1
ATOM 563 C C . GLU A 1 72 ? -45.037 5.545 25.796 1.00 56.62 72 GLU A C 1
ATOM 565 O O . GLU A 1 72 ? -45.459 5.999 24.735 1.00 56.62 72 GLU A O 1
ATOM 570 N N . ALA A 1 73 ? -45.606 4.474 26.365 1.00 59.09 73 ALA A N 1
ATOM 571 C CA . ALA A 1 73 ? -46.807 3.830 25.825 1.00 59.09 73 ALA A CA 1
ATOM 572 C C . ALA A 1 73 ? -48.094 4.669 25.997 1.00 59.09 73 ALA A C 1
ATOM 574 O O . ALA A 1 73 ? -49.086 4.398 25.324 1.00 59.09 73 ALA A O 1
ATOM 575 N N . ALA A 1 74 ? -48.099 5.696 26.861 1.00 64.31 74 ALA A N 1
ATOM 576 C CA . ALA A 1 74 ? -49.297 6.491 27.158 1.00 64.31 74 ALA A CA 1
ATOM 577 C C . ALA A 1 74 ? -49.720 7.445 26.021 1.00 64.31 74 ALA A C 1
ATOM 579 O O . ALA A 1 74 ? -50.853 7.920 26.014 1.00 64.31 74 ALA A O 1
ATOM 580 N N . PHE A 1 75 ? -48.838 7.709 25.051 1.00 71.38 75 PHE A N 1
ATOM 581 C CA . PHE A 1 75 ? -49.092 8.615 23.920 1.00 71.38 75 PHE A CA 1
ATOM 582 C C . PHE A 1 75 ? -49.037 7.908 22.552 1.00 71.38 75 PHE A C 1
ATOM 584 O O . PHE A 1 75 ? -48.846 8.550 21.520 1.00 71.38 75 PHE A O 1
ATOM 591 N N . TYR A 1 76 ? -49.194 6.582 22.525 1.00 70.31 76 TYR A N 1
ATOM 592 C CA . TYR A 1 76 ? -49.161 5.791 21.295 1.00 70.31 76 TYR A CA 1
ATOM 593 C C . TYR A 1 76 ? -50.519 5.824 20.563 1.00 70.31 76 TYR A C 1
ATOM 595 O O . TYR A 1 76 ? -51.493 5.236 21.030 1.00 70.31 76 TYR A O 1
ATOM 603 N N . ASP A 1 77 ? -50.593 6.490 19.404 1.00 76.38 77 ASP A N 1
ATOM 604 C CA . ASP A 1 77 ? -51.782 6.482 18.530 1.00 76.38 77 ASP A CA 1
ATOM 605 C C . ASP A 1 77 ? -51.647 5.403 17.442 1.00 76.38 77 ASP A C 1
ATOM 607 O O . ASP A 1 77 ? -50.864 5.536 16.500 1.00 76.38 77 ASP A O 1
ATOM 611 N N . SER A 1 78 ? -52.444 4.337 17.551 1.00 77.94 78 SER A N 1
ATOM 612 C CA . SER A 1 78 ? -52.445 3.179 16.644 1.00 77.94 78 SER A CA 1
ATOM 613 C C . SER A 1 78 ? -52.907 3.487 15.215 1.00 77.94 78 SER A C 1
ATOM 615 O O . SER A 1 78 ? -52.691 2.678 14.312 1.00 77.94 78 SER A O 1
ATOM 617 N N . ARG A 1 79 ? -53.530 4.648 14.984 1.00 80.06 79 ARG A N 1
ATOM 618 C CA . ARG A 1 79 ? -53.966 5.091 13.649 1.00 80.06 79 ARG A CA 1
ATOM 619 C C . ARG A 1 79 ? -52.822 5.705 12.849 1.00 80.06 79 ARG A C 1
ATOM 621 O O . ARG A 1 79 ? -52.894 5.777 11.624 1.00 80.06 79 ARG A O 1
ATOM 628 N N . ILE A 1 80 ? -51.762 6.139 13.528 1.00 75.06 80 ILE A N 1
ATOM 629 C CA . ILE A 1 80 ? -50.551 6.649 12.901 1.00 75.06 80 ILE A CA 1
ATOM 630 C C . ILE A 1 80 ? -49.600 5.465 12.781 1.00 75.06 80 ILE A C 1
ATOM 632 O O . ILE A 1 80 ? -49.021 5.010 13.762 1.00 75.06 80 ILE A O 1
ATOM 636 N N . GLY A 1 81 ? -49.438 4.938 11.566 1.00 72.75 81 GLY A N 1
ATOM 637 C CA . GLY A 1 81 ? -4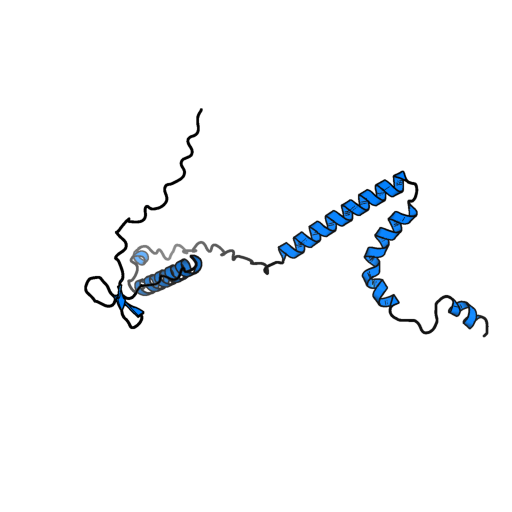8.455 3.894 11.302 1.00 72.75 81 GLY A CA 1
ATOM 638 C C . GLY A 1 81 ? -47.059 4.409 11.643 1.00 72.75 81 GLY A C 1
ATOM 639 O O . GLY A 1 81 ? -46.442 5.087 10.823 1.00 72.75 81 GLY A O 1
ATOM 640 N N . ALA A 1 82 ? -46.571 4.105 12.848 1.00 66.75 82 ALA A N 1
ATOM 641 C CA . ALA A 1 82 ? -45.254 4.488 13.336 1.00 66.75 82 ALA A CA 1
ATOM 642 C C . ALA A 1 82 ? -44.177 3.757 12.522 1.00 66.75 82 ALA A C 1
ATOM 644 O O . ALA A 1 82 ? -43.620 2.732 12.913 1.00 66.75 82 ALA A O 1
ATOM 645 N N . ARG A 1 83 ? -43.901 4.272 11.324 1.00 69.38 83 ARG A N 1
ATOM 646 C CA . ARG A 1 83 ? -42.762 3.872 10.511 1.00 69.38 83 ARG A CA 1
ATOM 647 C C . ARG A 1 83 ? -41.539 4.477 11.181 1.00 69.38 83 ARG A C 1
ATOM 649 O O . ARG A 1 83 ? -41.191 5.624 10.916 1.00 69.38 83 ARG A O 1
ATOM 656 N N . ASN A 1 84 ? -40.895 3.709 12.059 1.00 70.06 84 ASN A N 1
ATOM 657 C CA . ASN A 1 84 ? -39.564 4.069 12.532 1.00 70.06 84 ASN A CA 1
ATOM 658 C C . ASN A 1 84 ? -38.694 4.366 11.299 1.00 70.06 84 ASN A C 1
ATOM 660 O O . ASN A 1 84 ? -38.666 3.533 10.386 1.00 70.06 84 ASN A O 1
ATOM 664 N N . PRO A 1 85 ? -38.014 5.524 11.223 1.00 73.75 85 PRO A N 1
ATOM 665 C CA . PRO A 1 85 ? -37.138 5.828 10.104 1.00 73.75 85 PRO A CA 1
ATOM 666 C C . PRO A 1 85 ? -36.015 4.788 10.072 1.00 73.75 85 PRO A C 1
ATOM 668 O O . PRO A 1 85 ? -35.041 4.865 10.823 1.00 73.75 85 PRO A O 1
ATOM 671 N N . LEU A 1 86 ? -36.178 3.776 9.216 1.00 73.69 86 LEU A N 1
ATOM 672 C CA . LEU A 1 86 ? -35.252 2.665 9.066 1.00 73.69 86 LEU A CA 1
ATOM 673 C C . LEU A 1 86 ? -34.036 3.163 8.285 1.00 73.69 86 LEU A C 1
ATOM 675 O O . LEU A 1 86 ? -33.924 2.998 7.071 1.00 73.69 86 LEU A O 1
ATOM 679 N N . ARG A 1 87 ? -33.126 3.841 8.985 1.00 77.88 87 ARG A N 1
ATOM 680 C CA . ARG A 1 87 ? -31.841 4.232 8.415 1.00 77.88 87 ARG A CA 1
ATOM 681 C C . ARG A 1 87 ? -31.061 2.947 8.156 1.00 77.88 87 ARG A C 1
ATOM 683 O O . ARG A 1 87 ? -30.642 2.283 9.101 1.00 77.88 87 ARG A O 1
ATOM 690 N N . GLN A 1 88 ? -30.879 2.586 6.888 1.00 80.62 88 GLN A N 1
ATOM 691 C CA . GLN A 1 88 ? -30.039 1.445 6.540 1.00 80.62 88 GLN A CA 1
ATOM 692 C C . GLN A 1 88 ? -28.632 1.692 7.084 1.00 80.62 88 GLN A C 1
ATOM 694 O O . GLN A 1 88 ? -27.956 2.654 6.706 1.00 80.62 88 GLN A O 1
ATOM 699 N N . HIS A 1 89 ? -28.214 0.851 8.023 1.00 82.00 89 HIS A N 1
ATOM 700 C CA . HIS A 1 89 ? -26.905 0.963 8.635 1.00 82.00 89 HIS A CA 1
ATOM 701 C C . HIS A 1 89 ? -25.840 0.601 7.594 1.00 82.00 89 HIS A C 1
ATOM 703 O O . HIS A 1 89 ? -25.667 -0.564 7.236 1.00 82.00 89 HIS A O 1
ATOM 709 N N . ARG A 1 90 ? -25.110 1.604 7.100 1.00 87.38 90 ARG A N 1
ATOM 710 C CA . ARG A 1 90 ? -23.944 1.389 6.241 1.00 87.38 90 ARG A CA 1
ATOM 711 C C . ARG A 1 90 ? -22.794 0.876 7.101 1.00 87.38 90 ARG A C 1
ATOM 713 O O . ARG A 1 90 ? -22.159 1.643 7.817 1.00 87.38 90 ARG A O 1
ATOM 720 N N . GLY A 1 91 ? -22.559 -0.431 7.046 1.00 89.19 91 GLY A N 1
ATOM 721 C CA . GLY A 1 91 ? -21.398 -1.053 7.673 1.00 89.19 91 GLY A CA 1
ATOM 722 C C . GLY A 1 91 ? -20.085 -0.611 7.023 1.00 89.19 91 GLY A C 1
ATOM 723 O O . GLY A 1 91 ? -20.037 -0.237 5.847 1.00 89.19 91 GLY A O 1
ATOM 724 N N . PHE A 1 92 ? -19.002 -0.677 7.793 1.00 91.56 92 PHE A N 1
ATOM 725 C CA . PHE A 1 92 ? -17.657 -0.502 7.259 1.00 91.56 92 PHE A CA 1
ATOM 726 C C . PHE A 1 92 ? -17.248 -1.736 6.451 1.00 91.56 92 PHE A C 1
ATOM 728 O O . PHE A 1 92 ? -17.386 -2.862 6.921 1.00 91.56 92 PHE A O 1
ATOM 735 N N . HIS A 1 93 ? -16.716 -1.512 5.250 1.00 91.38 93 HIS A N 1
ATOM 736 C CA . HIS A 1 93 ? -16.108 -2.554 4.427 1.00 91.38 93 HIS A CA 1
ATOM 737 C C . HIS A 1 93 ? -14.595 -2.457 4.584 1.00 91.38 93 HIS A C 1
ATOM 739 O O . HIS A 1 93 ? -13.938 -1.634 3.947 1.00 91.38 93 HIS A O 1
ATOM 745 N N . PHE A 1 94 ? -14.052 -3.255 5.496 1.00 94.19 94 PHE A N 1
ATOM 746 C CA . PHE A 1 94 ? -12.615 -3.296 5.715 1.00 94.19 94 PHE A CA 1
ATOM 747 C C . PHE A 1 94 ? -11.940 -4.099 4.605 1.00 94.19 94 PHE A C 1
ATOM 749 O O . PHE A 1 94 ? -12.433 -5.139 4.174 1.00 94.19 94 PHE A O 1
ATOM 756 N N . HIS A 1 95 ? -10.804 -3.598 4.134 1.00 94.00 95 HIS A N 1
ATOM 757 C CA . HIS A 1 95 ? -9.940 -4.325 3.217 1.00 94.00 95 HIS A CA 1
ATOM 758 C C . HIS A 1 95 ? -8.830 -5.025 3.993 1.00 94.00 95 HIS A C 1
ATOM 760 O O . HIS A 1 95 ? -8.374 -4.515 5.017 1.00 94.00 95 HIS A O 1
ATOM 766 N N . GLU A 1 96 ? -8.369 -6.155 3.457 1.00 95.75 96 GLU A N 1
ATOM 767 C CA . GLU A 1 96 ? -7.223 -6.881 3.998 1.00 95.75 96 GLU A CA 1
ATOM 768 C C . GLU A 1 96 ? -6.021 -5.958 4.204 1.00 95.75 96 GLU A C 1
ATOM 770 O O . GLU A 1 96 ? -5.706 -5.092 3.371 1.00 95.75 96 GLU A O 1
ATOM 775 N N . LYS A 1 97 ? -5.331 -6.160 5.328 1.00 93.94 97 LYS A N 1
ATOM 776 C CA . LYS A 1 97 ? -4.128 -5.396 5.654 1.00 93.94 97 LYS A CA 1
ATOM 777 C C . LYS A 1 97 ? -3.123 -5.508 4.505 1.00 93.94 97 LYS A C 1
ATOM 779 O O . LYS A 1 97 ? -2.885 -6.580 3.960 1.00 93.94 97 LYS A O 1
ATOM 784 N N . GLY A 1 98 ? -2.545 -4.379 4.111 1.00 95.62 98 GLY A N 1
ATOM 785 C CA . GLY A 1 98 ? -1.543 -4.341 3.048 1.00 95.62 98 GLY A CA 1
ATOM 786 C C . GLY A 1 98 ? -2.080 -4.371 1.612 1.00 95.62 98 GLY A C 1
ATOM 787 O O . GLY A 1 98 ? -1.303 -4.063 0.712 1.00 95.62 98 GLY A O 1
ATOM 788 N N . LYS A 1 99 ? -3.381 -4.606 1.358 1.00 96.19 99 LYS A N 1
ATOM 789 C CA . LYS A 1 99 ? -3.953 -4.591 -0.010 1.00 96.19 99 LYS A CA 1
ATOM 790 C C . LYS A 1 99 ? -3.579 -3.321 -0.783 1.00 96.19 99 LYS A C 1
ATOM 792 O O . LYS A 1 99 ? -3.067 -3.373 -1.898 1.00 96.19 99 LYS A O 1
ATOM 797 N N . PHE A 1 100 ? -3.785 -2.164 -0.161 1.00 96.81 100 PHE A N 1
ATOM 798 C CA . PHE A 1 100 ? -3.466 -0.878 -0.782 1.00 96.81 100 PHE A CA 1
ATOM 799 C C . PHE A 1 100 ? -1.983 -0.522 -0.724 1.00 96.81 100 PHE A C 1
ATOM 801 O O . PHE A 1 100 ? -1.519 0.259 -1.546 1.00 96.81 100 PHE A O 1
ATOM 808 N N . GLN A 1 101 ? -1.220 -1.109 0.199 1.00 96.44 101 GLN A N 1
ATOM 809 C CA . GLN A 1 101 ? 0.233 -0.938 0.220 1.00 96.44 101 GLN A CA 1
ATOM 810 C C . GLN A 1 101 ? 0.867 -1.633 -0.988 1.00 96.44 101 GLN A C 1
ATOM 812 O O . GLN A 1 101 ? 1.686 -1.027 -1.675 1.00 96.44 101 GLN A O 1
ATOM 817 N N . GLN A 1 102 ? 0.430 -2.861 -1.289 1.00 96.81 102 GLN A N 1
ATOM 818 C CA . GLN A 1 102 ? 0.849 -3.610 -2.474 1.00 96.81 102 GLN A CA 1
ATOM 819 C C . GLN A 1 102 ? 0.432 -2.887 -3.754 1.00 96.81 102 GLN A C 1
ATOM 821 O O . GLN A 1 102 ? 1.270 -2.642 -4.618 1.00 96.81 102 GLN A O 1
ATOM 826 N N . MET A 1 103 ? -0.831 -2.460 -3.842 1.00 97.06 103 MET A N 1
ATOM 827 C CA . MET A 1 103 ? -1.320 -1.717 -5.004 1.00 97.06 103 MET A CA 1
ATOM 828 C C . MET A 1 103 ? -0.541 -0.407 -5.213 1.00 97.06 103 MET A C 1
ATOM 830 O O . MET A 1 103 ? -0.142 -0.096 -6.331 1.00 97.06 103 MET A O 1
ATOM 834 N N . ALA A 1 104 ? -0.247 0.339 -4.145 1.00 97.56 104 ALA A N 1
ATOM 835 C CA . ALA A 1 104 ? 0.555 1.557 -4.235 1.00 97.56 104 ALA A CA 1
ATOM 836 C C . ALA A 1 104 ? 2.012 1.280 -4.637 1.00 97.56 104 ALA A C 1
ATOM 838 O O . ALA A 1 104 ? 2.593 2.056 -5.395 1.00 97.56 104 ALA A O 1
ATOM 839 N N . ALA A 1 105 ? 2.615 0.193 -4.147 1.00 97.19 105 ALA A N 1
ATOM 840 C CA . ALA A 1 105 ? 3.957 -0.219 -4.553 1.00 97.19 105 ALA A CA 1
ATOM 841 C C . ALA A 1 105 ? 3.998 -0.580 -6.046 1.00 97.19 105 ALA A C 1
ATOM 843 O O . ALA A 1 105 ? 4.881 -0.111 -6.762 1.00 97.19 105 ALA A O 1
ATOM 844 N N . GLN A 1 106 ? 2.997 -1.320 -6.531 1.00 96.94 106 GLN A N 1
ATOM 845 C CA . GLN A 1 106 ? 2.832 -1.621 -7.953 1.00 96.94 106 GLN A CA 1
ATOM 846 C C . GLN A 1 106 ? 2.670 -0.347 -8.790 1.00 96.94 106 GLN A C 1
ATOM 848 O O . GLN A 1 106 ? 3.337 -0.209 -9.813 1.00 96.94 106 GLN A O 1
ATOM 853 N N . MET A 1 107 ? 1.844 0.612 -8.353 1.00 97.50 107 MET A N 1
ATOM 854 C CA . MET A 1 107 ? 1.689 1.894 -9.054 1.00 97.50 107 MET A CA 1
ATOM 855 C C . MET A 1 107 ? 3.002 2.681 -9.117 1.00 97.50 107 MET A C 1
ATOM 857 O O . MET A 1 107 ? 3.348 3.204 -10.174 1.00 97.50 107 MET A O 1
ATOM 861 N N . ARG A 1 108 ? 3.759 2.739 -8.013 1.00 97.19 108 ARG A N 1
ATOM 862 C CA . ARG A 1 108 ? 5.070 3.406 -7.973 1.00 97.19 108 ARG A CA 1
ATOM 863 C C . ARG A 1 108 ? 6.069 2.752 -8.922 1.00 97.19 108 ARG A C 1
ATOM 865 O O . ARG A 1 108 ? 6.699 3.458 -9.701 1.00 97.19 108 ARG A O 1
ATOM 872 N N . MET A 1 109 ? 6.166 1.423 -8.898 1.00 95.44 109 MET A N 1
ATOM 873 C CA . MET A 1 109 ? 7.038 0.672 -9.805 1.00 95.44 109 MET A CA 1
ATOM 874 C C . MET A 1 109 ? 6.650 0.911 -11.267 1.00 95.44 109 MET A C 1
ATOM 876 O O . MET A 1 109 ? 7.512 1.192 -12.094 1.00 95.44 109 MET A O 1
ATOM 880 N N . LYS A 1 110 ? 5.349 0.883 -11.583 1.00 95.88 110 LYS A N 1
ATOM 881 C CA . LYS A 1 110 ? 4.846 1.180 -12.928 1.00 95.88 110 LYS A CA 1
ATOM 882 C C . LYS A 1 110 ? 5.243 2.587 -13.389 1.00 95.88 110 LYS A C 1
ATOM 884 O O . LYS A 1 110 ? 5.742 2.730 -14.499 1.00 95.88 110 LYS A O 1
ATOM 889 N N . ALA A 1 111 ? 5.073 3.600 -12.540 1.00 95.88 111 ALA A N 1
ATOM 890 C CA . ALA A 1 111 ? 5.444 4.978 -12.863 1.00 95.88 111 ALA A CA 1
ATOM 891 C C . ALA A 1 111 ? 6.961 5.145 -13.066 1.00 95.88 111 ALA A C 1
ATOM 893 O O . ALA A 1 111 ? 7.395 5.869 -13.960 1.00 95.88 111 ALA A O 1
ATOM 894 N N . GLN A 1 112 ? 7.780 4.456 -12.264 1.00 95.00 112 GLN A N 1
ATOM 895 C CA . GLN A 1 112 ? 9.234 4.444 -12.449 1.00 95.00 112 GLN A CA 1
ATOM 896 C C . GLN A 1 112 ? 9.630 3.812 -13.786 1.00 95.00 112 GLN A C 1
ATOM 898 O O . GLN A 1 112 ? 10.455 4.375 -14.501 1.00 95.00 112 GLN A O 1
ATOM 903 N N . LEU A 1 113 ? 9.019 2.681 -14.148 1.00 92.50 113 LEU A N 1
ATOM 904 C CA . LEU A 1 113 ? 9.269 2.023 -15.430 1.00 92.50 113 LEU A CA 1
ATOM 905 C C . LEU A 1 113 ? 8.860 2.904 -16.613 1.00 92.50 113 LEU A C 1
ATOM 907 O O . LEU A 1 113 ? 9.626 3.031 -17.562 1.00 92.50 113 LEU A O 1
ATOM 911 N N . GLU A 1 114 ? 7.700 3.558 -16.541 1.00 92.62 114 GLU A N 1
ATOM 912 C CA . GLU A 1 114 ? 7.244 4.495 -17.574 1.00 92.62 114 GLU A CA 1
ATOM 913 C C . GLU A 1 114 ? 8.210 5.674 -17.732 1.00 92.62 114 GLU A C 1
ATOM 915 O O . GLU A 1 114 ? 8.573 6.047 -18.851 1.00 92.62 114 GLU A O 1
ATOM 920 N N . ARG A 1 115 ? 8.702 6.218 -16.612 1.00 93.38 115 ARG A N 1
ATOM 921 C CA . ARG A 1 115 ? 9.718 7.268 -16.632 1.00 93.38 115 ARG A CA 1
ATOM 922 C C . ARG A 1 115 ? 10.980 6.794 -17.356 1.00 93.38 115 ARG A C 1
ATOM 924 O O . ARG A 1 115 ? 11.399 7.445 -18.311 1.00 93.38 115 ARG A O 1
ATOM 931 N N . VAL A 1 116 ? 11.543 5.655 -16.955 1.00 91.31 116 VAL A N 1
ATOM 932 C CA . VAL A 1 116 ? 12.752 5.083 -17.576 1.00 91.31 116 VAL A CA 1
ATOM 933 C C . VAL A 1 116 ? 12.527 4.810 -19.062 1.00 91.31 116 VAL A C 1
ATOM 935 O O . VAL A 1 116 ? 13.369 5.144 -19.890 1.00 91.31 116 VAL A O 1
ATOM 938 N N . GLN A 1 117 ? 11.366 4.273 -19.431 1.00 89.06 117 GLN A N 1
ATOM 939 C CA . GLN A 1 117 ? 11.013 4.034 -20.825 1.00 89.06 117 GLN A CA 1
ATOM 940 C C . GLN A 1 117 ? 10.977 5.336 -21.635 1.00 89.06 117 GLN A C 1
ATOM 942 O O . GLN A 1 117 ? 11.496 5.382 -22.751 1.00 89.06 117 GLN A O 1
ATOM 947 N N . SER A 1 118 ? 10.410 6.411 -21.081 1.00 89.00 118 SER A N 1
ATOM 948 C CA . SER A 1 118 ? 10.378 7.714 -21.750 1.00 89.00 118 SER A CA 1
ATOM 949 C C . SER A 1 118 ? 11.775 8.333 -21.896 1.00 89.00 118 SER A C 1
ATOM 951 O O . SER A 1 118 ? 12.087 8.880 -22.955 1.00 89.00 118 SER A O 1
ATOM 953 N N . GLU A 1 119 ? 12.641 8.186 -20.888 1.00 90.56 119 GLU A N 1
ATOM 954 C CA . GLU A 1 119 ? 14.044 8.610 -20.938 1.00 90.56 119 GLU A CA 1
ATOM 955 C C . GLU A 1 119 ? 14.817 7.827 -22.013 1.00 90.56 119 GLU A C 1
ATOM 957 O O . GLU A 1 119 ? 15.476 8.433 -22.860 1.00 90.56 119 GLU A O 1
ATOM 962 N N . ILE A 1 120 ? 14.660 6.499 -22.065 1.00 85.25 120 ILE A N 1
ATOM 963 C CA . ILE A 1 120 ? 15.258 5.641 -23.100 1.00 85.25 120 ILE A CA 1
ATOM 964 C C . ILE A 1 120 ? 14.761 6.041 -24.493 1.00 85.25 120 ILE A C 1
ATOM 966 O O . ILE A 1 120 ? 15.561 6.175 -25.416 1.00 85.25 120 ILE A O 1
ATOM 970 N N . ALA A 1 121 ? 13.461 6.289 -24.665 1.00 85.31 121 ALA A N 1
ATOM 971 C CA . ALA A 1 121 ? 12.898 6.713 -25.945 1.00 85.31 121 ALA A CA 1
ATOM 972 C C . ALA A 1 121 ? 13.409 8.098 -26.382 1.00 85.31 121 ALA A C 1
ATOM 974 O O . ALA A 1 121 ? 13.587 8.360 -27.573 1.00 85.31 121 ALA A O 1
ATOM 975 N N . GLN A 1 122 ? 13.650 9.015 -25.442 1.00 87.19 122 GLN A N 1
ATOM 976 C CA . GLN A 1 122 ? 14.285 10.299 -25.740 1.00 87.19 122 GLN A CA 1
ATOM 977 C C . GLN A 1 122 ? 15.756 10.127 -26.128 1.00 87.19 122 GLN A C 1
ATOM 979 O O . GLN A 1 122 ? 16.183 10.708 -27.125 1.00 87.19 122 GLN A O 1
ATOM 984 N N . LEU A 1 123 ? 16.515 9.321 -25.382 1.00 84.06 123 LEU A N 1
ATOM 985 C CA . LEU A 1 123 ? 17.916 9.016 -25.675 1.00 84.06 123 LEU A CA 1
ATOM 986 C C . LEU A 1 123 ? 18.064 8.354 -27.044 1.00 84.06 123 LEU A C 1
ATOM 988 O O . LEU A 1 123 ? 18.843 8.832 -27.855 1.00 84.06 123 LEU A O 1
ATOM 992 N N . ALA A 1 124 ? 17.257 7.339 -27.348 1.00 85.75 124 ALA A N 1
ATOM 993 C CA . ALA A 1 124 ? 17.291 6.631 -28.624 1.00 85.75 124 ALA A CA 1
ATOM 994 C C . ALA A 1 124 ? 16.942 7.523 -29.827 1.00 85.75 124 ALA A C 1
ATOM 996 O O . ALA A 1 124 ? 17.497 7.336 -30.909 1.00 85.75 124 ALA A O 1
ATOM 997 N N . ARG A 1 125 ? 16.054 8.516 -29.651 1.00 83.25 125 ARG A N 1
ATOM 998 C CA . ARG A 1 125 ? 15.797 9.549 -30.672 1.00 83.25 125 ARG A CA 1
ATOM 999 C C . ARG A 1 125 ? 16.993 10.480 -30.856 1.00 83.25 125 ARG A C 1
ATOM 1001 O O . ARG A 1 125 ? 17.325 10.813 -31.985 1.00 83.25 125 ARG A O 1
ATOM 1008 N N . LYS A 1 126 ? 17.643 10.886 -29.761 1.00 87.06 126 LYS A N 1
ATOM 1009 C CA . LYS A 1 126 ? 18.819 11.772 -29.790 1.00 87.06 126 LYS A CA 1
ATOM 1010 C C . LYS A 1 126 ? 20.067 11.090 -30.357 1.00 87.06 126 LYS A C 1
ATOM 1012 O O . LYS A 1 126 ? 20.867 11.758 -30.996 1.00 87.06 126 LYS A O 1
ATOM 1017 N N . THR A 1 127 ? 20.241 9.788 -30.131 1.00 82.12 127 THR A N 1
ATOM 1018 C CA . THR A 1 127 ? 21.429 9.026 -30.555 1.00 82.12 127 THR A CA 1
ATOM 1019 C C . THR A 1 127 ? 21.237 8.256 -31.862 1.00 82.12 127 THR A C 1
ATOM 1021 O O . THR A 1 127 ? 22.179 7.637 -32.342 1.00 82.12 127 THR A O 1
ATOM 1024 N N . GLY A 1 128 ? 20.032 8.256 -32.442 1.00 77.69 128 GLY A N 1
ATOM 1025 C CA . GLY A 1 128 ? 19.717 7.509 -33.666 1.00 77.69 128 GLY A CA 1
ATOM 1026 C C . GLY A 1 128 ? 19.620 5.986 -33.482 1.00 77.69 128 GLY A C 1
ATOM 1027 O O . GLY A 1 128 ? 19.358 5.267 -34.441 1.00 77.69 128 GLY A O 1
ATOM 1028 N N . ILE A 1 129 ? 19.775 5.470 -32.255 1.00 75.12 129 ILE A N 1
ATOM 1029 C CA . ILE A 1 129 ? 19.763 4.030 -31.936 1.00 75.12 129 ILE A CA 1
ATOM 1030 C C . ILE A 1 129 ? 18.342 3.584 -31.567 1.00 75.12 129 ILE A C 1
ATOM 1032 O O . ILE A 1 129 ? 18.080 3.018 -30.503 1.00 75.12 129 ILE A O 1
ATOM 1036 N N . SER A 1 130 ? 17.386 3.859 -32.453 1.00 68.12 130 SER A N 1
ATOM 1037 C CA . SER A 1 130 ? 15.964 3.564 -32.220 1.00 68.12 130 SER A CA 1
ATOM 1038 C C . SER A 1 130 ? 15.685 2.060 -32.041 1.00 68.12 130 SER A C 1
ATOM 1040 O O . SER A 1 130 ? 14.736 1.691 -31.354 1.00 68.12 130 SER A O 1
ATOM 1042 N N . SER A 1 131 ? 16.554 1.198 -32.585 1.00 60.78 131 SER A N 1
ATOM 1043 C CA . SER A 1 131 ? 16.469 -0.271 -32.501 1.00 60.78 131 SER A CA 1
ATOM 1044 C C . SER A 1 131 ? 16.614 -0.826 -31.066 1.00 60.78 131 SER A C 1
ATOM 1046 O O . SER A 1 131 ? 15.913 -1.763 -30.689 1.00 60.78 131 SER A O 1
ATOM 1048 N N . SER A 1 132 ? 17.446 -0.210 -30.212 1.00 58.41 132 SER A N 1
ATOM 1049 C CA . SER A 1 132 ? 17.725 -0.705 -28.846 1.00 58.41 132 SER A CA 1
ATOM 1050 C C . SER A 1 132 ? 16.569 -0.456 -27.858 1.00 58.41 132 SER A C 1
ATOM 1052 O O . SER A 1 132 ? 16.215 -1.328 -27.061 1.00 58.41 132 SER A O 1
ATOM 1054 N N . ALA A 1 133 ? 15.900 0.700 -27.953 1.00 63.91 133 ALA A N 1
ATOM 1055 C CA . ALA A 1 133 ? 14.771 1.058 -27.083 1.00 63.91 133 ALA A CA 1
ATOM 1056 C C . ALA A 1 133 ? 13.545 0.138 -27.257 1.00 63.91 133 ALA A C 1
ATOM 1058 O O . ALA A 1 133 ? 12.820 -0.139 -26.295 1.00 63.91 133 ALA A O 1
ATOM 1059 N N . GLY A 1 134 ? 13.324 -0.359 -28.480 1.00 60.38 134 GLY A N 1
ATOM 1060 C CA . GLY A 1 134 ? 12.257 -1.315 -28.782 1.00 60.38 134 GLY A CA 1
ATOM 1061 C C . GLY A 1 134 ? 12.459 -2.661 -28.084 1.00 60.38 134 GLY A C 1
ATOM 1062 O O . GLY A 1 134 ? 11.509 -3.212 -27.530 1.00 60.38 134 GLY A O 1
ATOM 1063 N N . LEU A 1 135 ? 13.701 -3.154 -28.016 1.00 59.84 135 LEU A N 1
ATOM 1064 C CA . LEU A 1 135 ? 14.025 -4.445 -27.398 1.00 59.84 135 LEU A CA 1
ATOM 1065 C C . LEU A 1 135 ? 13.775 -4.449 -25.884 1.00 59.84 135 LEU A C 1
ATOM 1067 O O . LEU A 1 135 ? 13.190 -5.400 -25.370 1.00 59.84 135 LEU A O 1
ATOM 1071 N N . ALA A 1 136 ? 14.120 -3.366 -25.182 1.00 61.03 136 ALA A N 1
ATOM 1072 C CA . ALA A 1 136 ? 13.869 -3.235 -23.742 1.00 61.03 136 ALA A CA 1
ATOM 1073 C C . ALA A 1 136 ? 12.368 -3.222 -23.384 1.00 61.03 136 ALA A C 1
ATOM 1075 O O . ALA A 1 136 ? 11.974 -3.672 -22.311 1.00 61.03 136 ALA A O 1
ATOM 1076 N N . THR A 1 137 ? 11.513 -2.741 -24.292 1.00 61.59 137 THR A N 1
ATOM 1077 C CA . THR A 1 137 ? 10.052 -2.771 -24.106 1.00 61.59 137 THR A CA 1
ATOM 1078 C C . THR A 1 137 ? 9.482 -4.181 -24.340 1.00 61.59 137 THR A C 1
ATOM 1080 O O . THR A 1 137 ? 8.516 -4.584 -23.693 1.00 61.59 137 THR A O 1
ATOM 1083 N N . ILE A 1 138 ? 10.086 -4.957 -25.246 1.00 58.75 138 ILE A N 1
ATOM 1084 C CA . ILE A 1 138 ? 9.621 -6.298 -25.640 1.00 58.75 138 ILE A CA 1
ATOM 1085 C C . ILE A 1 138 ? 9.991 -7.366 -24.593 1.00 58.75 138 ILE A C 1
ATOM 1087 O O . ILE A 1 138 ? 9.224 -8.307 -24.379 1.00 58.75 138 ILE A O 1
ATOM 1091 N N . THR A 1 139 ? 11.107 -7.214 -23.876 1.00 57.25 139 THR A N 1
ATOM 1092 C CA . THR A 1 139 ? 11.555 -8.186 -22.859 1.00 57.25 139 THR A CA 1
ATOM 1093 C C . THR A 1 139 ? 10.605 -8.311 -21.664 1.00 57.25 139 THR A C 1
ATOM 1095 O O . THR A 1 139 ? 10.457 -9.406 -21.127 1.00 57.25 139 THR A O 1
ATOM 1098 N N . MET A 1 140 ? 9.876 -7.253 -21.294 1.00 55.56 140 MET A N 1
ATOM 1099 C CA . MET A 1 140 ? 8.913 -7.278 -20.178 1.00 55.56 140 MET A CA 1
ATOM 1100 C C . MET A 1 140 ? 7.710 -8.208 -20.433 1.00 55.56 140 MET A C 1
ATOM 1102 O O . MET A 1 140 ? 7.180 -8.799 -19.497 1.00 55.56 140 MET A O 1
ATOM 1106 N N . LYS A 1 141 ? 7.301 -8.399 -21.697 1.00 54.62 141 LYS A N 1
ATOM 1107 C CA . LYS A 1 141 ? 6.244 -9.361 -22.077 1.00 54.62 141 LYS A CA 1
ATOM 1108 C C . LYS A 1 141 ? 6.748 -10.804 -22.181 1.00 54.62 141 LYS A C 1
ATOM 1110 O O . LYS A 1 141 ? 5.948 -11.733 -22.226 1.00 54.62 141 LYS A O 1
ATOM 1115 N N . LYS A 1 142 ? 8.068 -11.013 -22.205 1.00 50.66 142 LYS A N 1
ATOM 1116 C CA . LYS A 1 142 ? 8.684 -12.332 -22.400 1.00 50.66 142 LYS A CA 1
ATOM 1117 C C . LYS A 1 142 ? 8.723 -13.181 -21.121 1.00 50.66 142 LYS A C 1
ATOM 1119 O O . LYS A 1 142 ? 9.160 -14.317 -21.189 1.00 50.66 142 LYS A O 1
ATOM 1124 N N . GLY A 1 143 ? 8.233 -12.695 -19.977 1.00 51.06 143 GLY A N 1
ATOM 1125 C CA . GLY A 1 143 ? 8.144 -13.503 -18.750 1.00 51.06 143 GLY A CA 1
ATOM 1126 C C . GLY A 1 143 ? 7.240 -14.739 -18.884 1.00 51.06 143 GLY A C 1
ATOM 1127 O O . GLY A 1 143 ? 7.545 -15.785 -18.319 1.00 51.06 143 GLY A O 1
ATOM 1128 N N . GLU A 1 144 ? 6.168 -14.654 -19.680 1.00 52.88 144 GLU A N 1
ATOM 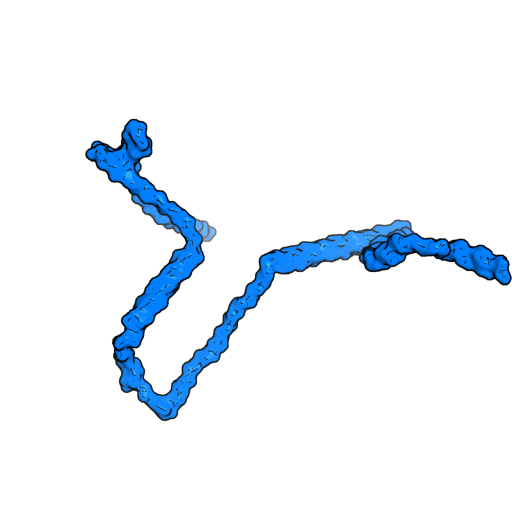1129 C CA . GLU A 1 144 ? 5.284 -15.801 -19.953 1.00 52.88 144 GLU A CA 1
ATOM 1130 C C . GLU A 1 144 ? 5.834 -16.720 -21.053 1.00 52.88 144 GLU A C 1
ATOM 1132 O O . GLU A 1 144 ? 5.705 -17.936 -20.954 1.00 52.88 144 GLU A O 1
ATOM 1137 N N . GLN A 1 145 ? 6.520 -16.170 -22.061 1.00 51.72 145 GLN A N 1
ATOM 1138 C CA . GLN A 1 145 ? 7.131 -16.969 -23.134 1.00 51.72 145 GLN A CA 1
ATOM 1139 C C . GLN A 1 145 ? 8.466 -17.614 -22.733 1.00 51.72 145 GLN A C 1
ATOM 1141 O O . GLN A 1 145 ? 8.848 -18.626 -23.310 1.00 51.72 145 GLN A O 1
ATOM 1146 N N . ALA A 1 146 ? 9.177 -17.076 -21.737 1.00 51.94 146 ALA A N 1
ATOM 1147 C CA . ALA A 1 146 ? 10.424 -17.656 -21.240 1.00 51.94 146 ALA A CA 1
ATOM 1148 C C . ALA A 1 146 ? 10.215 -19.044 -20.616 1.00 51.94 146 ALA A C 1
ATOM 1150 O O . ALA A 1 146 ? 11.071 -19.902 -20.773 1.00 51.94 146 ALA A O 1
ATOM 1151 N N . LYS A 1 147 ? 9.050 -19.309 -20.007 1.00 53.88 147 LYS A N 1
ATOM 1152 C CA . LYS A 1 147 ? 8.709 -20.650 -19.497 1.00 53.88 147 LYS A CA 1
ATOM 1153 C C . LYS A 1 147 ? 8.525 -21.694 -20.601 1.00 53.88 147 LYS A C 1
ATOM 1155 O O . LYS A 1 147 ? 8.698 -22.875 -20.343 1.00 53.88 147 LYS A O 1
ATOM 1160 N N . VAL A 1 148 ? 8.175 -21.269 -21.816 1.00 55.50 148 VAL A N 1
ATOM 1161 C CA . VAL A 1 148 ? 8.057 -22.159 -22.984 1.00 55.50 148 VAL A CA 1
ATOM 1162 C C . VAL A 1 148 ? 9.436 -22.456 -23.588 1.00 55.50 148 VAL A C 1
ATOM 1164 O O . VAL A 1 148 ? 9.628 -23.514 -24.171 1.00 55.50 148 VAL A O 1
ATOM 1167 N N . LEU A 1 149 ? 10.409 -21.555 -23.407 1.00 55.31 149 LEU A N 1
ATOM 1168 C CA . LEU A 1 149 ? 11.790 -21.715 -23.885 1.00 55.31 149 LEU A CA 1
ATOM 1169 C C . LEU A 1 149 ? 12.666 -22.606 -22.985 1.00 55.31 149 LEU A C 1
ATOM 1171 O O . LEU A 1 149 ? 13.751 -22.979 -23.412 1.00 55.31 149 LEU A O 1
ATOM 1175 N N . ASP A 1 150 ? 12.217 -22.937 -21.770 1.00 57.84 150 ASP A N 1
ATOM 1176 C CA . ASP A 1 150 ? 12.932 -23.838 -20.844 1.00 57.84 150 ASP A CA 1
ATOM 1177 C C . ASP A 1 150 ? 12.742 -25.327 -21.195 1.00 57.84 150 ASP A C 1
ATOM 1179 O O . ASP A 1 150 ? 13.408 -26.201 -20.642 1.00 57.84 150 ASP A O 1
ATOM 1183 N N . ILE A 1 151 ? 11.831 -25.633 -22.124 1.00 69.38 151 ILE A N 1
ATOM 1184 C CA . ILE A 1 151 ? 11.693 -26.968 -22.699 1.00 69.38 151 ILE A CA 1
ATOM 1185 C C . ILE A 1 151 ? 12.712 -27.047 -23.831 1.00 69.38 151 ILE A C 1
ATOM 1187 O O . ILE A 1 151 ? 12.476 -26.499 -24.906 1.00 69.38 151 ILE A O 1
ATOM 1191 N N . ILE A 1 152 ? 13.849 -27.700 -23.579 1.00 76.69 152 ILE A N 1
ATOM 1192 C CA . ILE A 1 152 ? 14.807 -28.050 -24.633 1.00 76.69 152 ILE A CA 1
ATOM 1193 C C . ILE A 1 152 ? 14.052 -28.931 -25.645 1.00 76.69 152 ILE A C 1
ATOM 1195 O O . ILE A 1 152 ? 13.601 -30.013 -25.263 1.00 76.69 152 ILE A O 1
ATOM 1199 N N . PRO A 1 153 ? 13.834 -28.472 -26.891 1.00 79.38 153 PRO A N 1
ATOM 1200 C CA . PRO A 1 153 ? 13.154 -29.271 -27.899 1.00 79.38 153 PRO A CA 1
ATOM 1201 C C . PRO A 1 153 ? 14.087 -30.375 -28.410 1.00 79.38 153 PRO A C 1
ATOM 1203 O O . PRO A 1 153 ? 15.278 -30.136 -28.585 1.00 79.38 153 PRO A O 1
ATOM 1206 N N . ASP A 1 154 ? 13.536 -31.554 -28.712 1.00 79.75 154 ASP A N 1
ATOM 1207 C CA . ASP A 1 154 ? 14.304 -32.698 -29.242 1.00 79.75 154 ASP A CA 1
ATOM 1208 C C . ASP A 1 154 ? 15.044 -32.373 -30.550 1.00 79.75 154 ASP A C 1
ATOM 1210 O O . ASP A 1 154 ? 16.076 -32.965 -30.854 1.00 79.75 154 ASP A O 1
ATOM 1214 N N . VAL A 1 155 ? 14.511 -31.431 -31.334 1.00 80.31 155 VAL A N 1
ATOM 1215 C CA . VAL A 1 155 ? 15.131 -30.925 -32.559 1.00 80.31 155 VAL A CA 1
ATOM 1216 C C . VAL A 1 155 ? 15.165 -29.408 -32.490 1.00 80.31 155 VAL A C 1
ATOM 1218 O O . VAL A 1 155 ? 14.125 -28.746 -32.414 1.00 80.31 155 VAL A O 1
ATOM 1221 N N . GLU A 1 156 ? 16.369 -28.848 -32.540 1.00 86.62 156 GLU A N 1
ATOM 1222 C CA . GLU A 1 156 ? 16.556 -27.406 -32.588 1.00 86.62 156 GLU A CA 1
ATOM 1223 C C . GLU A 1 156 ? 16.085 -26.843 -33.944 1.00 86.62 156 GLU A C 1
ATOM 1225 O O . GLU A 1 156 ? 16.161 -27.486 -34.993 1.00 86.62 156 GLU A O 1
ATOM 1230 N N . TRP A 1 157 ? 15.570 -25.612 -33.936 1.00 85.19 157 TRP A N 1
ATOM 1231 C CA . TRP A 1 157 ? 14.902 -24.990 -35.092 1.00 85.19 157 TRP A CA 1
ATOM 1232 C C . TRP A 1 157 ? 15.798 -24.802 -36.330 1.00 85.19 157 TRP A C 1
ATOM 1234 O O . TRP A 1 157 ? 15.290 -24.584 -37.432 1.00 85.19 157 TRP A O 1
ATOM 1244 N N . TRP A 1 158 ? 17.121 -24.859 -36.164 1.00 87.06 158 TRP A N 1
ATOM 1245 C CA . TRP A 1 158 ? 18.083 -24.794 -37.264 1.00 87.06 158 TRP A CA 1
ATOM 1246 C C . TRP A 1 158 ? 18.351 -26.176 -37.886 1.00 87.06 158 TRP A C 1
ATOM 1248 O O . TRP A 1 158 ? 18.536 -26.261 -39.100 1.00 87.06 158 TRP A O 1
ATOM 1258 N N . ASP A 1 159 ? 18.253 -27.254 -37.104 1.00 83.31 159 ASP A N 1
ATOM 1259 C CA . ASP A 1 159 ? 18.411 -28.639 -37.572 1.00 83.31 159 ASP A CA 1
ATOM 1260 C C . ASP A 1 159 ? 17.196 -29.143 -38.361 1.00 83.31 159 ASP A C 1
ATOM 1262 O O . ASP A 1 159 ? 17.311 -30.015 -39.224 1.00 83.31 159 ASP A O 1
ATOM 1266 N N . THR A 1 160 ? 16.017 -28.548 -38.150 1.00 82.50 160 THR A N 1
ATOM 1267 C CA . THR A 1 160 ? 14.771 -28.961 -38.823 1.00 82.50 160 THR A CA 1
ATOM 1268 C C . THR A 1 160 ? 14.878 -28.911 -40.354 1.00 82.50 160 THR A C 1
ATOM 1270 O O . THR A 1 160 ? 14.288 -29.730 -41.059 1.00 82.50 160 THR A O 1
ATOM 1273 N N . ARG A 1 161 ? 15.643 -27.956 -40.898 1.00 78.81 161 ARG A N 1
ATOM 1274 C CA . ARG A 1 161 ? 15.848 -27.794 -42.350 1.00 78.81 161 ARG A CA 1
ATOM 1275 C C . ARG A 1 161 ? 16.846 -28.794 -42.933 1.00 78.81 161 ARG A C 1
ATOM 1277 O O . ARG A 1 161 ? 16.774 -29.080 -44.121 1.00 78.81 161 ARG A O 1
ATOM 1284 N N . ILE A 1 162 ? 17.763 -29.299 -42.114 1.00 84.00 162 ILE A N 1
ATOM 1285 C CA . ILE A 1 162 ? 18.806 -30.242 -42.529 1.00 84.00 162 ILE A CA 1
ATOM 1286 C C . ILE A 1 162 ? 18.233 -31.662 -42.523 1.00 84.00 162 ILE A C 1
ATOM 1288 O O . ILE A 1 162 ? 18.399 -32.404 -43.488 1.00 84.00 162 ILE A O 1
ATOM 1292 N N . LEU A 1 163 ? 17.476 -32.005 -41.479 1.00 80.56 163 LEU A N 1
ATOM 1293 C CA . LEU A 1 163 ? 16.852 -33.321 -41.316 1.00 80.56 163 LEU A CA 1
ATOM 1294 C C . LEU A 1 163 ? 15.753 -33.600 -42.355 1.00 80.56 163 LEU A C 1
ATOM 1296 O O . LEU A 1 163 ? 15.594 -34.734 -42.791 1.00 80.56 163 LEU A O 1
ATOM 1300 N N . THR A 1 164 ? 15.025 -32.569 -42.797 1.00 74.69 164 THR A N 1
ATOM 1301 C CA . THR A 1 164 ? 13.981 -32.695 -43.836 1.00 74.69 164 THR A CA 1
ATOM 1302 C C . THR A 1 164 ? 14.530 -32.773 -45.262 1.00 74.69 164 THR A C 1
ATOM 1304 O O . THR A 1 164 ? 13.788 -33.113 -46.176 1.00 74.69 164 THR A O 1
ATOM 1307 N N . ALA A 1 165 ? 15.816 -32.475 -45.469 1.00 69.56 165 ALA A N 1
ATOM 1308 C CA . ALA A 1 165 ? 16.454 -32.501 -46.785 1.00 69.56 165 ALA A CA 1
ATOM 1309 C C . ALA A 1 165 ? 17.060 -33.871 -47.153 1.00 69.56 165 ALA A C 1
ATOM 1311 O O . ALA A 1 165 ? 17.518 -34.043 -48.280 1.00 69.56 165 ALA A O 1
ATOM 1312 N N . GLN A 1 166 ? 17.093 -34.830 -46.220 1.00 59.16 166 GLN A N 1
ATOM 1313 C CA . GLN A 1 166 ? 17.665 -36.171 -46.422 1.00 59.16 166 GLN A CA 1
ATOM 1314 C C . GLN A 1 166 ? 16.615 -37.283 -46.590 1.00 59.16 166 GLN A C 1
ATOM 1316 O O . GLN A 1 166 ? 16.947 -38.460 -46.447 1.00 59.16 166 GLN A O 1
ATOM 1321 N N . GLN A 1 167 ? 15.364 -36.922 -46.885 1.00 51.03 167 GLN A N 1
ATOM 1322 C CA . GLN A 1 167 ? 14.258 -37.861 -47.073 1.00 51.03 167 GLN A CA 1
ATOM 1323 C C . GLN A 1 167 ? 13.772 -37.891 -48.521 1.00 51.03 167 GLN A C 1
ATOM 1325 O O . GLN A 1 167 ? 13.714 -36.807 -49.143 1.00 51.03 167 GLN A O 1
#

Radius of gyration: 38.75 Å; chains: 1; bounding box: 75×79×107 Å

Secondary structure (DSSP, 8-state):
------PPPPPPPP------PEEPTTS-EE-TTS-B----------HHHHHHHHHHHHHHHHHHHTTS--GGGGG--TTS-------------PPPTTHHHHHHHHHHHHHHHHHHHHHHHHHHHHHS-HHHHHHHHHHTTHHHHHHHHTS--SS-TTTHHHHGGG-

Organism: NCBI:txid69355